Protein AF-A0A7X4DY98-F1 (afdb_monomer_lite)

Radius of gyration: 24.16 Å; chains: 1; bounding box: 64×47×45 Å

Secondary structure (DSSP, 8-state):
-PPPPP-----HHHHHHHHHHS--S-HHHHHHHHHHHHHHHHHHHHHHHHHTTTTTS-TTS-BTTB-HHHHHHHHHHHHHHTS-----

Foldseek 3Di:
DDDDDDDDDDDVVVLVVLCPPDVAPDSVSSVVVVVVVVVVVVVVVVVVVVCVVVVPDPLQPQDPVGRNVVVVVVVVVVVVVVPDPDDD

Structure (mmCIF, N/CA/C/O backbone):
data_AF-A0A7X4DY98-F1
#
_entry.id   AF-A0A7X4DY98-F1
#
loop_
_atom_site.group_PDB
_atom_site.id
_atom_site.type_symbol
_atom_site.label_atom_id
_atom_site.label_alt_id
_atom_site.label_comp_id
_atom_site.label_asym_id
_atom_site.label_entity_id
_atom_site.label_seq_id
_atom_site.pdbx_PDB_ins_code
_atom_site.Cartn_x
_atom_site.Cartn_y
_atom_site.Cartn_z
_atom_site.occupancy
_atom_site.B_iso_or_equiv
_atom_site.auth_seq_id
_atom_site.auth_comp_id
_atom_site.auth_asym_id
_atom_site.auth_atom_id
_atom_site.pdbx_PDB_model_num
ATOM 1 N N . MET A 1 1 ? -3.077 22.436 9.201 1.00 52.97 1 MET A N 1
ATOM 2 C CA . MET A 1 1 ? -3.266 21.321 8.248 1.00 52.97 1 MET A CA 1
ATOM 3 C C . MET A 1 1 ? -4.460 20.513 8.705 1.00 52.97 1 MET A C 1
ATOM 5 O O . MET A 1 1 ? -4.460 20.067 9.845 1.00 52.97 1 MET A O 1
ATOM 9 N N . SER A 1 2 ? -5.491 20.405 7.873 1.00 70.88 2 SER A N 1
ATOM 10 C CA . SER A 1 2 ? -6.664 19.573 8.137 1.00 70.88 2 SER A CA 1
ATOM 11 C C . SER A 1 2 ? -6.484 18.212 7.476 1.00 70.88 2 SER A C 1
ATOM 13 O O . SER A 1 2 ? -6.046 18.131 6.330 1.00 70.88 2 SER A O 1
ATOM 15 N N . TRP A 1 3 ? -6.836 17.150 8.195 1.00 81.31 3 TRP A N 1
ATOM 16 C CA . TRP A 1 3 ? -6.867 15.806 7.635 1.00 81.31 3 TRP A CA 1
ATOM 17 C C . TRP A 1 3 ? -8.189 15.608 6.886 1.00 81.31 3 TRP A C 1
ATOM 19 O O . TRP A 1 3 ? -9.250 15.833 7.482 1.00 81.31 3 TRP A O 1
ATOM 29 N N . PRO A 1 4 ? -8.162 15.240 5.594 1.00 88.38 4 PRO A N 1
ATOM 30 C CA . PRO A 1 4 ? -9.384 14.965 4.853 1.00 88.38 4 PRO A CA 1
ATOM 31 C C . PRO A 1 4 ? -10.102 13.765 5.477 1.00 88.38 4 PRO A C 1
ATOM 33 O O . PRO A 1 4 ? -9.48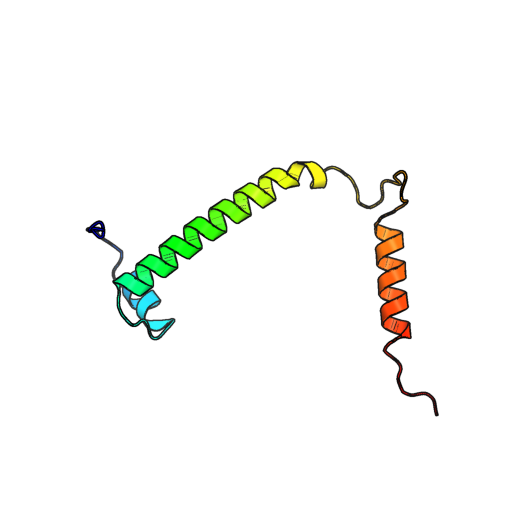6 12.760 5.826 1.00 88.38 4 PRO A O 1
ATOM 36 N N . ARG A 1 5 ? -11.424 13.870 5.641 1.00 91.31 5 ARG A N 1
ATOM 37 C CA . ARG A 1 5 ? -12.236 12.780 6.187 1.00 91.31 5 ARG A CA 1
ATOM 38 C C . ARG A 1 5 ? -12.690 11.875 5.049 1.00 91.31 5 ARG A C 1
ATOM 40 O O . ARG A 1 5 ? -13.412 12.319 4.162 1.00 91.31 5 ARG A O 1
ATOM 47 N N . LEU A 1 6 ? -12.299 10.607 5.110 1.00 87.06 6 LEU A N 1
ATOM 48 C CA . LEU A 1 6 ? -12.735 9.580 4.172 1.00 87.06 6 LEU A CA 1
ATOM 49 C C . LEU A 1 6 ? -13.920 8.815 4.773 1.00 87.06 6 LEU A C 1
ATOM 51 O O . LEU A 1 6 ? -13.805 8.223 5.844 1.00 87.06 6 LEU A O 1
ATOM 55 N N . SER A 1 7 ? -15.068 8.838 4.097 1.00 89.75 7 SER A N 1
ATOM 56 C CA . SER A 1 7 ? -16.224 8.004 4.433 1.00 89.75 7 SER A CA 1
ATOM 57 C C . SER A 1 7 ? -16.551 7.146 3.223 1.00 89.75 7 SER A C 1
ATOM 59 O O . SER A 1 7 ? -16.814 7.667 2.143 1.00 89.75 7 SER A O 1
ATOM 61 N N . THR A 1 8 ? -16.468 5.832 3.394 1.00 87.69 8 THR A N 1
ATOM 62 C CA . THR A 1 8 ? -16.695 4.861 2.327 1.00 87.69 8 THR A CA 1
ATOM 63 C C . THR A 1 8 ? -17.299 3.587 2.908 1.00 87.69 8 THR A C 1
ATOM 65 O O . THR A 1 8 ? -17.192 3.329 4.109 1.00 87.69 8 THR A O 1
ATOM 68 N N . THR A 1 9 ? -17.952 2.803 2.057 1.00 94.19 9 THR A N 1
ATOM 69 C CA . THR A 1 9 ? -18.378 1.441 2.382 1.00 94.19 9 THR A CA 1
ATOM 70 C C . THR A 1 9 ? -17.354 0.468 1.823 1.00 94.19 9 THR A C 1
ATOM 72 O O . THR A 1 9 ? -16.898 0.595 0.690 1.00 94.19 9 THR A O 1
ATOM 75 N N . VAL A 1 10 ? -16.960 -0.487 2.653 1.00 92.56 10 VAL A N 1
ATOM 76 C CA . VAL A 1 10 ? -15.919 -1.470 2.352 1.00 92.56 10 VAL A CA 1
ATOM 77 C C . VAL A 1 10 ? -16.425 -2.851 2.721 1.00 92.56 10 VAL A C 1
ATOM 79 O O . VAL A 1 10 ? -17.292 -2.987 3.586 1.00 92.56 10 VAL A O 1
ATOM 82 N N . ASP A 1 11 ? -15.881 -3.874 2.067 1.00 95.69 11 ASP A N 1
ATOM 83 C CA . ASP A 1 11 ? -16.166 -5.255 2.440 1.00 95.69 11 ASP A CA 1
ATOM 84 C C . ASP A 1 11 ? -15.657 -5.508 3.874 1.00 95.69 11 A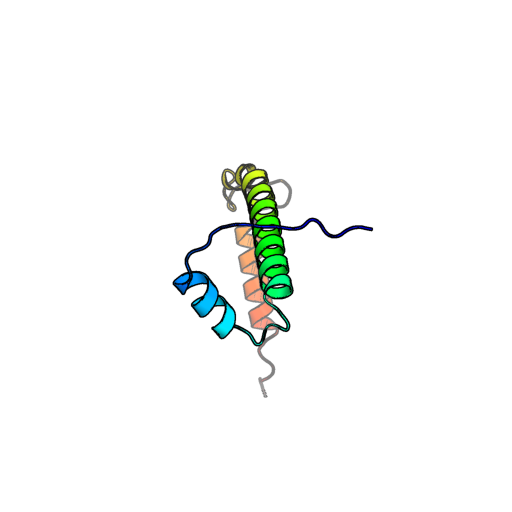SP A C 1
ATOM 86 O O . ASP A 1 11 ? -14.449 -5.398 4.123 1.00 95.69 11 ASP A O 1
ATOM 90 N N . PRO A 1 12 ? -16.540 -5.858 4.830 1.00 95.25 12 PRO A N 1
ATOM 91 C CA . PRO A 1 12 ? -16.134 -6.102 6.210 1.00 95.25 12 PRO A CA 1
ATOM 92 C C . PRO A 1 12 ? -15.135 -7.259 6.328 1.00 95.25 12 PRO A C 1
ATOM 94 O O . PRO A 1 12 ? -14.248 -7.214 7.177 1.00 95.25 12 PRO A O 1
ATOM 97 N N . ARG A 1 13 ? -15.213 -8.272 5.452 1.00 97.50 13 ARG A N 1
ATOM 98 C CA . ARG A 1 13 ? -14.289 -9.416 5.475 1.00 97.50 13 ARG A CA 1
ATOM 99 C C . ARG A 1 13 ? -12.874 -9.000 5.099 1.00 97.50 13 ARG A C 1
ATOM 101 O O . ARG A 1 13 ? -11.915 -9.499 5.690 1.00 97.50 13 ARG A O 1
ATOM 108 N N . LEU A 1 14 ? -12.742 -8.084 4.142 1.00 94.81 14 LEU A N 1
ATOM 109 C CA . LEU A 1 14 ? -11.452 -7.533 3.739 1.00 94.81 14 LEU A CA 1
ATOM 110 C C . LEU A 1 14 ? -10.828 -6.721 4.879 1.00 94.81 14 LEU A C 1
ATOM 112 O O . LEU A 1 14 ? -9.664 -6.936 5.210 1.00 94.81 14 LEU A O 1
ATOM 116 N N . VAL A 1 15 ? -11.613 -5.847 5.517 1.00 94.19 15 VAL A N 1
ATOM 117 C CA . VAL A 1 15 ? -11.155 -5.030 6.655 1.00 94.19 15 VAL A CA 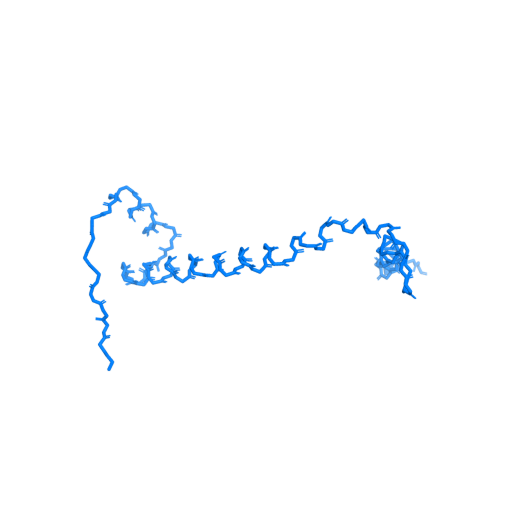1
ATOM 118 C C . VAL A 1 15 ? -10.707 -5.907 7.818 1.00 94.19 15 VAL A C 1
ATOM 120 O O . VAL A 1 15 ? -9.614 -5.727 8.352 1.00 94.19 15 VAL A O 1
ATOM 123 N N . ASP A 1 16 ? -11.514 -6.898 8.184 1.00 95.75 16 ASP A N 1
ATOM 124 C CA . ASP A 1 16 ? -11.190 -7.804 9.281 1.00 95.75 16 ASP A CA 1
ATOM 125 C C . ASP A 1 16 ? -9.976 -8.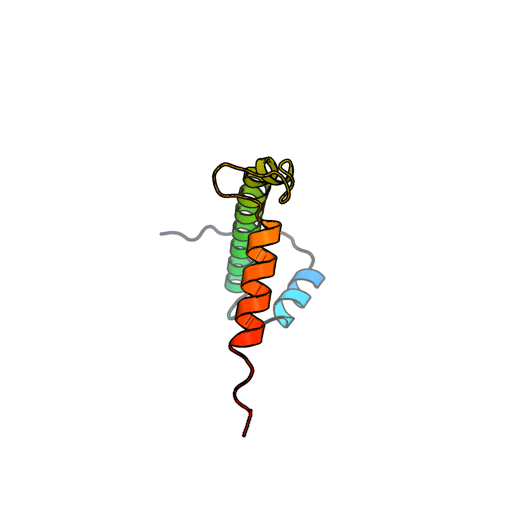684 8.970 1.00 95.75 16 ASP A C 1
ATOM 127 O O . ASP A 1 16 ? -9.238 -9.064 9.879 1.00 95.75 16 ASP A O 1
ATOM 131 N N . SER A 1 17 ? -9.753 -9.029 7.702 1.00 95.62 17 SER A N 1
ATOM 132 C CA . SER A 1 17 ? -8.536 -9.730 7.292 1.00 95.62 17 SER A CA 1
ATOM 133 C C . SER A 1 17 ? -7.324 -8.815 7.440 1.00 95.62 17 SER A C 1
ATOM 135 O O . SER A 1 17 ? -6.357 -9.203 8.087 1.00 95.62 17 SER A O 1
ATOM 137 N N . ALA A 1 18 ? -7.397 -7.581 6.932 1.00 95.00 18 ALA A N 1
ATOM 138 C CA . ALA A 1 18 ? -6.305 -6.612 6.990 1.00 95.00 18 ALA A CA 1
ATOM 139 C C . ALA A 1 18 ? -5.887 -6.271 8.431 1.00 95.00 18 ALA A C 1
ATOM 141 O O . ALA A 1 18 ? -4.692 -6.259 8.738 1.00 95.00 18 ALA A O 1
ATOM 142 N N . ARG A 1 19 ? -6.861 -6.106 9.336 1.00 94.75 19 ARG A N 1
ATOM 143 C CA . ARG A 1 19 ? -6.627 -5.885 10.773 1.00 94.75 19 ARG A CA 1
ATOM 144 C C . ARG A 1 19 ? -5.844 -7.007 11.454 1.00 94.75 19 ARG A C 1
ATOM 146 O O . ARG A 1 19 ? -5.217 -6.758 12.472 1.00 94.75 19 ARG A O 1
ATOM 153 N N . ARG A 1 20 ? -5.892 -8.235 10.926 1.00 95.62 20 ARG A N 1
ATOM 154 C CA . ARG A 1 20 ? -5.181 -9.394 11.492 1.00 95.62 20 ARG A CA 1
ATOM 155 C C . ARG A 1 20 ? -3.759 -9.566 10.960 1.00 95.62 20 ARG A C 1
ATOM 157 O O . ARG A 1 20 ? -3.026 -10.378 11.512 1.00 95.62 20 ARG A O 1
ATOM 164 N N . ILE A 1 21 ? -3.377 -8.865 9.889 1.00 95.88 21 ILE A N 1
ATOM 165 C CA . ILE A 1 21 ? -2.061 -9.045 9.251 1.00 95.88 21 ILE A CA 1
ATOM 166 C C . ILE A 1 21 ? -0.949 -8.446 10.115 1.00 95.88 21 ILE A C 1
ATOM 168 O O . ILE A 1 21 ? 0.106 -9.055 10.269 1.00 95.88 21 ILE A O 1
ATOM 172 N N . LEU A 1 22 ? -1.182 -7.255 10.665 1.00 90.69 22 LEU A N 1
ATOM 173 C CA . LEU A 1 22 ? -0.237 -6.521 11.503 1.00 90.69 22 LEU A CA 1
ATOM 174 C C . LEU A 1 22 ? -0.966 -5.971 12.728 1.00 90.69 22 LEU A C 1
ATOM 176 O O . LEU A 1 22 ? -2.184 -5.798 12.705 1.00 90.69 22 LEU A O 1
ATOM 180 N N . ASP A 1 23 ? -0.212 -5.651 13.775 1.00 93.12 23 ASP A N 1
ATOM 181 C CA . ASP A 1 23 ? -0.737 -4.946 14.945 1.00 93.12 23 ASP A CA 1
ATOM 182 C C . ASP A 1 23 ? -0.842 -3.443 14.645 1.00 93.12 23 ASP A C 1
ATOM 184 O O . ASP A 1 23 ? 0.023 -2.635 14.989 1.00 93.12 23 ASP A O 1
ATOM 188 N N . TRP A 1 24 ? -1.864 -3.077 13.869 1.00 95.50 24 TRP A N 1
ATOM 189 C CA . TRP A 1 24 ? -2.073 -1.698 13.444 1.00 95.50 24 TRP A CA 1
ATOM 190 C C . TRP A 1 24 ? -2.501 -0.822 14.627 1.00 95.50 24 TRP A C 1
ATOM 192 O O . TRP A 1 24 ? -3.458 -1.158 15.324 1.00 95.50 24 TRP A O 1
ATOM 202 N N . PRO A 1 25 ? -1.912 0.372 14.804 1.00 95.38 25 PRO A N 1
ATOM 203 C CA . PRO A 1 25 ? -2.303 1.270 15.891 1.00 95.38 25 PRO A CA 1
ATOM 204 C C . PRO A 1 25 ? -3.710 1.866 15.706 1.00 95.38 25 PRO A C 1
ATOM 206 O O . PRO A 1 25 ? -4.312 2.340 16.667 1.00 95.38 25 PRO A O 1
ATOM 209 N N . SER A 1 26 ? -4.237 1.895 14.474 1.00 94.69 26 SER A N 1
ATOM 210 C CA . SER A 1 26 ? -5.618 2.289 14.161 1.00 94.69 26 SER A CA 1
ATOM 211 C C . SER A 1 26 ? -6.009 1.888 12.734 1.00 94.69 26 SER A C 1
ATOM 213 O O . SER A 1 26 ? -5.140 1.683 11.883 1.00 94.69 26 SER A O 1
ATOM 215 N N . ASP A 1 27 ? -7.314 1.882 12.439 1.00 92.50 27 ASP A N 1
ATOM 216 C CA . ASP A 1 27 ? -7.812 1.717 11.065 1.00 92.50 27 ASP A CA 1
ATOM 217 C C . ASP A 1 27 ? -7.295 2.819 10.130 1.00 92.50 27 ASP A C 1
ATOM 219 O O . ASP A 1 27 ? -6.999 2.548 8.972 1.00 92.50 27 ASP A O 1
ATOM 223 N N . ALA A 1 28 ? -7.147 4.055 10.620 1.00 92.56 28 ALA A N 1
ATOM 224 C CA . ALA A 1 28 ? -6.611 5.153 9.817 1.00 92.56 28 ALA A CA 1
ATOM 225 C C . ALA A 1 28 ? -5.168 4.865 9.375 1.00 92.56 28 ALA A C 1
ATOM 227 O O . ALA A 1 28 ? -4.865 4.977 8.194 1.00 92.56 28 ALA A O 1
ATOM 228 N N . ALA A 1 29 ? -4.316 4.393 10.291 1.00 94.12 29 ALA A N 1
ATOM 229 C CA . ALA A 1 29 ? -2.938 4.022 9.970 1.00 94.12 29 ALA A CA 1
ATOM 230 C C . ALA A 1 29 ? -2.862 2.849 8.977 1.00 94.12 29 ALA A C 1
ATOM 232 O O . ALA A 1 29 ? -2.029 2.854 8.073 1.00 94.12 29 ALA A O 1
ATOM 233 N N . MET A 1 30 ? -3.755 1.863 9.116 1.00 95.19 30 MET A N 1
ATOM 234 C CA . MET A 1 30 ? -3.880 0.759 8.160 1.00 95.19 30 MET A CA 1
ATOM 235 C C . MET A 1 30 ? -4.268 1.261 6.761 1.00 95.19 30 MET A C 1
ATOM 237 O O . MET A 1 30 ? -3.682 0.834 5.767 1.00 95.19 30 MET A O 1
ATOM 241 N N . ILE A 1 31 ? -5.234 2.180 6.672 1.00 94.19 31 ILE A N 1
ATOM 242 C CA . ILE A 1 31 ? -5.669 2.764 5.398 1.00 94.19 31 ILE A CA 1
ATOM 243 C C . ILE A 1 31 ? -4.578 3.649 4.787 1.00 94.19 31 ILE A C 1
ATOM 245 O O . ILE A 1 31 ? -4.309 3.517 3.595 1.00 94.19 31 ILE A O 1
ATOM 249 N N . ASP A 1 32 ? -3.896 4.482 5.573 1.00 94.38 32 ASP A N 1
ATOM 250 C CA . ASP A 1 32 ? -2.782 5.308 5.093 1.00 94.38 32 ASP A CA 1
ATOM 251 C C . ASP A 1 32 ? -1.647 4.445 4.528 1.00 94.38 32 ASP A C 1
ATOM 253 O O . ASP A 1 32 ? -1.106 4.744 3.459 1.00 94.38 32 ASP A O 1
ATOM 257 N N . ALA A 1 33 ? -1.319 3.334 5.195 1.00 95.44 33 ALA A N 1
ATOM 258 C CA . ALA A 1 33 ? -0.326 2.381 4.709 1.00 95.44 33 ALA A CA 1
ATOM 259 C C . ALA A 1 33 ? -0.767 1.709 3.400 1.00 95.44 33 ALA A C 1
ATOM 261 O O . ALA A 1 33 ? 0.026 1.608 2.462 1.00 95.44 33 ALA A O 1
ATOM 262 N N . ALA A 1 34 ? -2.033 1.294 3.302 1.00 94.31 34 ALA A N 1
ATOM 263 C CA . ALA A 1 34 ? -2.578 0.692 2.087 1.00 94.31 34 ALA A CA 1
ATOM 264 C C . ALA A 1 34 ? -2.571 1.673 0.901 1.00 94.31 34 ALA A C 1
ATOM 266 O O . ALA A 1 34 ? -2.161 1.306 -0.202 1.00 94.31 34 ALA A O 1
ATOM 267 N N . LEU A 1 35 ? -2.969 2.929 1.128 1.00 94.19 35 LEU A N 1
ATOM 268 C CA . LEU A 1 35 ? -2.938 3.990 0.119 1.00 94.19 35 LEU A CA 1
ATOM 269 C C . LEU A 1 35 ? -1.506 4.324 -0.308 1.00 94.19 35 LEU A C 1
ATOM 271 O O . LEU A 1 35 ? -1.237 4.463 -1.500 1.00 94.19 35 LEU A O 1
ATOM 275 N N . SER A 1 36 ? -0.574 4.390 0.644 1.00 95.44 36 SER A N 1
ATOM 276 C CA . SER A 1 36 ? 0.844 4.621 0.349 1.00 95.44 36 SER A CA 1
ATOM 277 C C . SER A 1 36 ? 1.427 3.491 -0.498 1.00 95.44 36 SER A C 1
ATOM 279 O O . SER A 1 36 ? 2.108 3.753 -1.488 1.00 95.44 36 SER A O 1
ATOM 281 N N . ALA A 1 37 ? 1.108 2.237 -0.164 1.00 95.19 37 ALA A N 1
ATOM 282 C CA . ALA A 1 37 ? 1.537 1.077 -0.938 1.00 95.19 37 ALA A CA 1
ATOM 283 C C . ALA A 1 37 ? 0.939 1.067 -2.354 1.00 95.19 37 ALA A C 1
ATOM 285 O O . ALA A 1 37 ? 1.638 0.727 -3.305 1.00 95.19 37 ALA A O 1
ATOM 286 N N . LEU A 1 38 ? -0.330 1.461 -2.513 1.00 94.25 38 LEU A N 1
ATOM 287 C CA . LEU A 1 38 ? -0.971 1.579 -3.825 1.00 94.25 38 LEU A CA 1
ATOM 288 C C . LEU A 1 38 ? -0.271 2.624 -4.701 1.00 94.25 38 LEU A C 1
ATOM 290 O O . LEU A 1 38 ? 0.049 2.337 -5.852 1.00 94.25 38 LEU A O 1
ATOM 294 N N . VAL A 1 39 ? -0.009 3.815 -4.156 1.00 95.31 39 VAL A N 1
ATOM 295 C CA . VAL A 1 39 ? 0.681 4.888 -4.889 1.00 95.31 39 VAL A CA 1
ATOM 296 C C . VAL A 1 39 ? 2.112 4.485 -5.237 1.00 95.31 39 VAL A C 1
ATOM 298 O O . VAL A 1 39 ? 2.547 4.743 -6.356 1.00 95.31 39 VAL A O 1
ATOM 301 N N . GLY A 1 40 ? 2.825 3.831 -4.314 1.00 94.38 40 GLY A N 1
ATOM 302 C CA . GLY A 1 40 ? 4.163 3.292 -4.571 1.00 94.38 40 GLY A CA 1
ATOM 303 C C . GLY A 1 40 ? 4.161 2.321 -5.748 1.00 94.38 40 GLY A C 1
ATOM 304 O O . GLY A 1 40 ? 4.820 2.576 -6.746 1.00 94.38 40 GLY A O 1
ATOM 305 N N . ARG A 1 41 ? 3.310 1.289 -5.696 1.00 91.81 41 ARG A N 1
ATOM 306 C CA . ARG A 1 41 ? 3.189 0.293 -6.775 1.00 91.81 41 ARG A CA 1
ATOM 307 C C . ARG A 1 41 ? 2.784 0.895 -8.114 1.00 91.81 41 ARG A C 1
ATOM 309 O O . ARG A 1 41 ? 3.222 0.410 -9.147 1.00 91.81 41 ARG A O 1
ATOM 316 N N . HIS A 1 42 ? 1.925 1.912 -8.112 1.00 88.75 42 HIS A N 1
ATOM 317 C CA . HIS A 1 42 ? 1.542 2.582 -9.350 1.00 88.75 42 HIS A CA 1
ATOM 318 C C . HIS A 1 42 ? 2.730 3.313 -9.978 1.00 88.75 42 HIS A C 1
ATOM 320 O O . HIS A 1 42 ? 2.953 3.166 -11.172 1.00 88.75 42 HIS A O 1
ATOM 326 N N . ARG A 1 43 ? 3.521 4.032 -9.171 1.00 84.94 43 ARG A N 1
ATOM 327 C CA . ARG A 1 43 ? 4.740 4.700 -9.646 1.00 84.94 43 ARG A CA 1
ATOM 328 C C . ARG A 1 43 ? 5.795 3.710 -10.116 1.00 84.94 43 ARG A C 1
ATOM 330 O O . ARG A 1 43 ? 6.403 3.945 -11.150 1.00 84.94 43 ARG A O 1
ATOM 337 N N . ASP A 1 44 ? 5.988 2.617 -9.387 1.00 76.25 44 ASP A N 1
ATOM 338 C CA . ASP A 1 44 ? 6.922 1.565 -9.790 1.00 76.25 44 ASP A CA 1
ATOM 339 C C . ASP A 1 44 ? 6.492 0.967 -11.138 1.00 76.25 44 ASP A C 1
ATOM 341 O O . ASP A 1 44 ? 7.306 0.859 -12.043 1.00 76.25 44 ASP A O 1
ATOM 345 N N . ALA A 1 45 ? 5.194 0.709 -11.331 1.00 74.88 45 ALA A N 1
ATOM 346 C CA . ALA A 1 45 ? 4.671 0.236 -12.611 1.00 74.88 45 ALA A CA 1
ATOM 347 C C . ALA A 1 45 ? 4.799 1.271 -13.748 1.00 74.88 45 ALA A C 1
ATOM 349 O O . ALA A 1 45 ? 5.016 0.888 -14.894 1.00 74.88 45 ALA A O 1
ATOM 350 N N . GLU A 1 46 ? 4.674 2.572 -13.464 1.00 71.44 46 GLU A N 1
ATOM 351 C CA . GLU A 1 46 ? 4.957 3.632 -14.446 1.00 71.44 46 GLU A CA 1
ATOM 352 C C . GLU A 1 46 ? 6.443 3.666 -14.829 1.00 71.44 46 GLU A C 1
ATOM 354 O O . GLU A 1 46 ? 6.770 3.898 -15.993 1.00 71.44 46 GLU A O 1
ATOM 359 N N . ILE A 1 47 ? 7.339 3.415 -13.869 1.00 72.19 47 ILE A N 1
ATOM 360 C CA . ILE A 1 47 ? 8.782 3.314 -14.105 1.00 72.19 47 ILE A CA 1
ATOM 361 C C . ILE A 1 47 ? 9.092 2.067 -14.937 1.00 72.19 47 ILE A C 1
ATOM 363 O O . ILE A 1 47 ? 9.743 2.189 -15.970 1.00 72.19 47 ILE A O 1
ATOM 367 N N . ASP A 1 48 ? 8.582 0.898 -14.554 1.00 71.69 48 ASP A N 1
ATOM 368 C CA . ASP A 1 48 ? 8.785 -0.352 -15.291 1.00 71.69 48 ASP A CA 1
ATOM 369 C C . ASP A 1 48 ? 8.271 -0.230 -16.738 1.00 71.69 48 ASP A C 1
ATOM 371 O O . ASP A 1 48 ? 8.988 -0.550 -17.684 1.00 71.69 48 ASP A O 1
ATOM 375 N N . ALA A 1 49 ? 7.077 0.341 -16.939 1.00 69.44 49 ALA A N 1
ATOM 376 C CA . ALA A 1 49 ? 6.526 0.593 -18.274 1.00 69.44 49 ALA A CA 1
ATOM 377 C C . ALA A 1 49 ? 7.361 1.598 -19.091 1.00 69.44 49 ALA A C 1
ATOM 379 O O . ALA A 1 49 ? 7.473 1.474 -20.310 1.00 69.44 49 ALA A O 1
ATOM 380 N N . ALA A 1 50 ? 7.979 2.592 -18.444 1.00 66.31 50 ALA A N 1
ATOM 381 C CA . ALA A 1 50 ? 8.886 3.518 -19.123 1.00 66.31 50 ALA A CA 1
ATOM 382 C C . ALA A 1 50 ? 10.185 2.829 -19.588 1.00 66.31 50 ALA A C 1
ATOM 384 O O . ALA A 1 50 ? 10.783 3.258 -20.577 1.00 66.31 50 ALA A O 1
ATOM 385 N N . TYR A 1 51 ? 10.601 1.757 -18.907 1.00 63.31 51 TYR A N 1
ATOM 386 C CA . TYR A 1 51 ? 11.783 0.962 -19.244 1.00 63.31 51 TYR A CA 1
ATOM 387 C C . TYR A 1 51 ? 11.490 -0.254 -20.141 1.00 63.31 51 TYR A C 1
ATOM 389 O O . TYR A 1 51 ? 12.432 -0.784 -20.725 1.00 63.31 51 TYR A O 1
ATOM 397 N N . GLU A 1 52 ? 10.222 -0.615 -20.379 1.00 66.94 52 GLU A N 1
ATOM 398 C CA . GLU A 1 52 ? 9.795 -1.637 -21.363 1.00 66.94 52 GLU A CA 1
ATOM 399 C C . GLU A 1 52 ? 10.335 -1.346 -22.783 1.00 66.94 52 GLU A C 1
ATOM 401 O O . GLU A 1 52 ? 10.505 -2.234 -23.620 1.00 66.94 52 GLU A O 1
ATOM 406 N N . ALA A 1 53 ? 10.679 -0.087 -23.079 1.00 63.31 53 ALA A N 1
ATOM 407 C CA . ALA A 1 53 ? 11.365 0.282 -24.315 1.00 63.31 53 ALA A CA 1
ATOM 408 C C . ALA A 1 53 ? 12.723 -0.429 -24.499 1.00 63.31 53 ALA A C 1
ATOM 410 O O . ALA A 1 53 ? 13.102 -0.689 -25.642 1.00 63.31 53 ALA A O 1
ATOM 411 N N . TYR A 1 54 ? 13.415 -0.765 -23.407 1.00 57.75 54 TYR A N 1
ATOM 412 C CA . TYR A 1 54 ? 14.714 -1.439 -23.416 1.00 57.75 54 TYR A CA 1
ATOM 413 C C . TYR A 1 54 ? 14.613 -2.971 -23.427 1.00 57.75 54 TYR A C 1
ATOM 415 O O . TYR A 1 54 ? 15.560 -3.611 -23.873 1.00 57.75 54 TYR A O 1
ATOM 423 N N . ASP A 1 55 ? 13.462 -3.564 -23.082 1.00 62.62 55 ASP A N 1
ATOM 424 C CA . ASP A 1 55 ? 13.227 -5.018 -23.219 1.00 62.62 55 ASP A CA 1
ATOM 425 C C . ASP A 1 55 ? 13.293 -5.495 -24.681 1.00 62.62 55 ASP A C 1
ATOM 427 O O . ASP A 1 55 ? 13.439 -6.684 -24.966 1.00 62.62 55 ASP A O 1
ATOM 431 N N . ARG A 1 56 ? 13.191 -4.565 -25.639 1.00 61.22 56 ARG A N 1
ATOM 432 C CA . ARG A 1 56 ? 13.320 -4.854 -27.072 1.00 61.22 56 ARG A CA 1
ATOM 433 C C . ARG A 1 56 ? 14.757 -5.027 -27.556 1.00 61.22 56 ARG A C 1
ATOM 435 O O . ARG A 1 56 ? 14.915 -5.485 -28.687 1.00 61.22 56 ARG A O 1
ATOM 442 N N . HIS A 1 57 ? 15.765 -4.681 -26.755 1.00 60.81 57 HIS A N 1
ATOM 443 C CA . HIS A 1 57 ? 17.163 -4.903 -27.117 1.00 60.81 57 HIS A CA 1
ATOM 444 C C . HIS A 1 57 ? 17.670 -6.200 -26.479 1.00 60.81 57 HIS A C 1
ATOM 446 O O . HIS A 1 57 ? 17.724 -6.297 -25.251 1.00 60.81 57 HIS A O 1
ATOM 452 N N . PRO A 1 58 ? 18.010 -7.222 -27.288 1.00 65.69 58 PRO A N 1
ATOM 453 C CA . PRO A 1 58 ? 18.596 -8.451 -26.777 1.00 65.69 58 PRO A CA 1
ATOM 454 C C . PRO A 1 58 ? 19.864 -8.128 -25.989 1.00 65.69 58 PRO A C 1
ATOM 456 O O . PRO A 1 58 ? 20.717 -7.389 -26.470 1.00 65.69 58 PRO A O 1
ATOM 459 N N . LEU A 1 59 ? 20.027 -8.738 -24.814 1.00 61.69 59 LEU A N 1
ATOM 460 C CA . LEU A 1 59 ? 21.237 -8.586 -23.988 1.00 61.69 59 LEU A CA 1
ATOM 461 C C . LEU A 1 59 ? 22.519 -9.054 -24.702 1.00 61.69 59 LEU A C 1
ATOM 463 O O . LEU A 1 59 ? 23.610 -8.748 -24.237 1.00 61.69 59 LEU A O 1
ATOM 467 N N . GLU A 1 60 ? 22.342 -9.806 -25.791 1.00 62.72 60 GLU A N 1
ATOM 468 C CA . GLU A 1 60 ? 23.353 -10.403 -26.667 1.00 62.72 60 GLU A CA 1
ATOM 469 C C . GLU A 1 60 ? 23.791 -9.467 -27.807 1.00 62.72 60 GLU A C 1
ATOM 471 O O . GLU A 1 60 ? 24.700 -9.807 -28.567 1.00 62.72 60 GLU A O 1
ATOM 476 N N . GLU A 1 61 ? 23.116 -8.322 -27.985 1.00 66.50 61 GLU A N 1
ATOM 477 C CA . GLU A 1 61 ? 23.476 -7.340 -29.006 1.00 66.50 61 GLU A CA 1
ATOM 478 C C . GLU A 1 61 ? 24.804 -6.671 -28.605 1.00 66.50 61 GLU A C 1
ATOM 480 O O . GLU A 1 61 ? 24.852 -5.988 -27.581 1.00 66.50 61 GLU A O 1
ATOM 485 N N . PRO A 1 62 ? 25.899 -6.863 -29.366 1.00 64.56 62 PRO A N 1
ATOM 486 C CA . PRO A 1 62 ? 27.177 -6.261 -29.023 1.00 64.56 62 PRO A CA 1
ATOM 487 C C . PRO A 1 62 ? 27.110 -4.758 -29.291 1.00 64.56 62 PRO A C 1
ATOM 489 O O . PRO A 1 62 ? 26.936 -4.343 -30.440 1.00 64.56 62 PRO A O 1
ATOM 492 N N . ASP A 1 63 ? 27.283 -3.949 -28.249 1.00 71.38 63 ASP A N 1
ATOM 493 C CA . ASP A 1 63 ? 27.385 -2.497 -28.372 1.00 71.38 63 ASP A CA 1
ATOM 494 C C . ASP A 1 63 ? 28.848 -2.017 -28.272 1.00 71.38 63 ASP A C 1
ATOM 496 O O . ASP A 1 63 ? 29.798 -2.807 -28.292 1.00 71.38 63 ASP A O 1
ATOM 500 N N . GLU A 1 64 ? 29.054 -0.699 -28.199 1.00 68.38 64 GLU A N 1
ATOM 501 C CA . GLU A 1 64 ? 30.388 -0.089 -28.078 1.00 68.38 64 GLU A CA 1
ATOM 502 C C . GLU A 1 64 ? 31.132 -0.485 -26.786 1.00 68.38 64 GLU A C 1
ATOM 504 O O . GLU A 1 64 ? 32.345 -0.282 -26.680 1.00 68.38 64 GLU A O 1
ATOM 509 N N . TRP A 1 65 ? 30.428 -1.078 -25.821 1.00 70.00 65 TRP A N 1
ATOM 510 C CA . TRP A 1 65 ? 30.941 -1.582 -24.552 1.00 70.00 65 TRP A CA 1
ATOM 511 C C . TRP A 1 65 ? 30.979 -3.120 -24.469 1.00 70.00 65 TRP A C 1
ATOM 513 O O . TRP A 1 65 ? 31.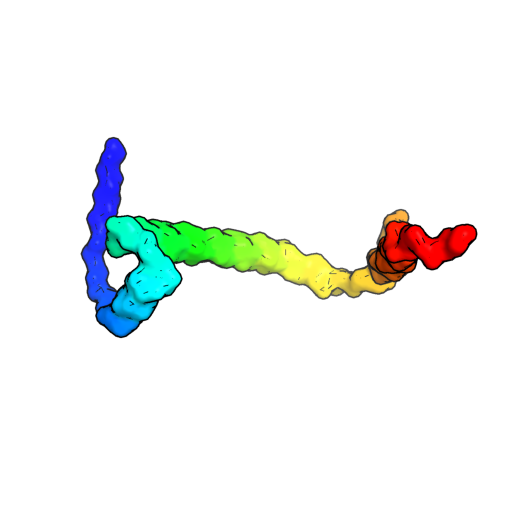571 -3.649 -23.524 1.00 70.00 65 TRP A O 1
ATOM 523 N N . GLY A 1 66 ? 30.464 -3.838 -25.474 1.00 71.06 66 GLY A N 1
ATOM 524 C CA . GLY A 1 66 ? 30.531 -5.297 -25.607 1.00 71.06 66 GLY A CA 1
ATOM 525 C C . GLY A 1 66 ? 29.181 -5.999 -25.420 1.00 71.06 66 GLY A C 1
ATOM 526 O O . GLY A 1 66 ? 28.128 -5.395 -25.557 1.00 71.06 66 GLY A O 1
ATOM 527 N N . ASP A 1 67 ? 29.214 -7.305 -25.145 1.00 75.81 67 ASP A N 1
ATOM 528 C CA . ASP A 1 67 ? 28.022 -8.122 -24.870 1.00 75.81 67 ASP A CA 1
ATOM 529 C C . ASP A 1 67 ? 27.781 -8.240 -23.353 1.00 75.81 67 ASP A C 1
ATOM 531 O O . ASP A 1 67 ? 28.661 -8.664 -22.587 1.00 75.81 67 ASP A O 1
ATOM 535 N N . LEU A 1 68 ? 26.573 -7.885 -22.911 1.00 71.75 68 LEU A N 1
ATOM 536 C CA . LEU A 1 68 ? 26.215 -7.852 -21.495 1.00 71.75 68 LEU A CA 1
ATOM 537 C C . LEU A 1 68 ? 26.142 -9.266 -20.892 1.00 71.75 68 LEU A C 1
ATOM 539 O O . LEU A 1 68 ? 26.449 -9.443 -19.706 1.00 71.75 68 LEU A O 1
ATOM 543 N N . ALA A 1 69 ? 25.833 -10.293 -21.694 1.00 76.06 69 ALA A N 1
ATOM 544 C CA . ALA A 1 69 ? 25.844 -11.684 -21.240 1.00 76.06 69 ALA A CA 1
ATOM 545 C C . ALA A 1 69 ? 27.264 -12.158 -20.881 1.00 76.06 69 ALA A C 1
ATOM 547 O O . ALA A 1 69 ? 27.478 -12.776 -19.831 1.00 76.06 69 ALA A O 1
ATOM 548 N N . THR A 1 70 ? 28.257 -11.792 -21.691 1.00 72.50 70 THR A N 1
ATOM 549 C CA . THR A 1 70 ? 29.676 -12.066 -21.428 1.00 72.50 70 THR A CA 1
ATOM 550 C C . THR A 1 70 ? 30.160 -11.381 -20.147 1.00 72.50 70 THR A C 1
ATOM 552 O O . THR A 1 70 ? 30.865 -11.995 -19.340 1.00 72.50 70 THR A O 1
ATOM 555 N N . PHE A 1 71 ? 29.734 -10.139 -19.894 1.00 72.25 71 PHE A N 1
ATOM 556 C CA . PHE A 1 71 ? 30.054 -9.434 -18.648 1.00 72.25 71 PHE A CA 1
ATOM 557 C C . PHE A 1 71 ? 29.437 -10.112 -17.411 1.00 72.25 71 PHE A C 1
ATOM 559 O O . PHE A 1 71 ? 30.096 -10.244 -16.374 1.00 72.25 71 PHE A O 1
ATOM 566 N N . HIS A 1 72 ? 28.193 -10.593 -17.514 1.00 76.38 72 HIS A N 1
ATOM 567 C CA . HIS A 1 72 ? 27.539 -11.356 -16.446 1.00 76.38 72 HIS A CA 1
ATOM 568 C C . HIS A 1 72 ? 28.268 -12.672 -16.148 1.00 76.38 72 HIS A C 1
ATOM 570 O O . HIS A 1 72 ? 28.502 -12.991 -14.979 1.00 76.38 72 HIS A O 1
ATOM 576 N N . ALA A 1 73 ? 28.671 -13.406 -17.188 1.00 79.69 73 ALA A N 1
ATOM 577 C CA . ALA A 1 73 ? 29.426 -14.646 -17.047 1.00 79.69 73 ALA A CA 1
ATOM 578 C C . ALA A 1 73 ? 30.779 -14.414 -16.351 1.00 79.69 73 ALA A C 1
ATOM 580 O O . ALA A 1 73 ? 31.107 -15.120 -15.397 1.00 79.69 73 ALA A O 1
ATOM 581 N N . ALA A 1 74 ? 31.518 -13.375 -16.755 1.00 77.81 74 ALA A N 1
ATOM 582 C CA . ALA A 1 74 ? 32.801 -13.020 -16.146 1.00 77.81 74 ALA A CA 1
ATOM 583 C C . ALA A 1 74 ? 32.666 -12.622 -14.662 1.00 77.81 74 ALA A C 1
ATOM 585 O O . ALA A 1 74 ? 33.490 -13.007 -13.832 1.00 77.81 74 ALA A O 1
ATOM 586 N N . ASN A 1 75 ? 31.607 -11.895 -14.292 1.00 75.56 75 ASN A N 1
ATOM 587 C CA . ASN A 1 75 ? 31.346 -11.533 -12.895 1.00 75.56 75 ASN A CA 1
ATOM 588 C C . ASN A 1 75 ? 30.923 -12.726 -12.026 1.00 75.56 75 ASN A C 1
AT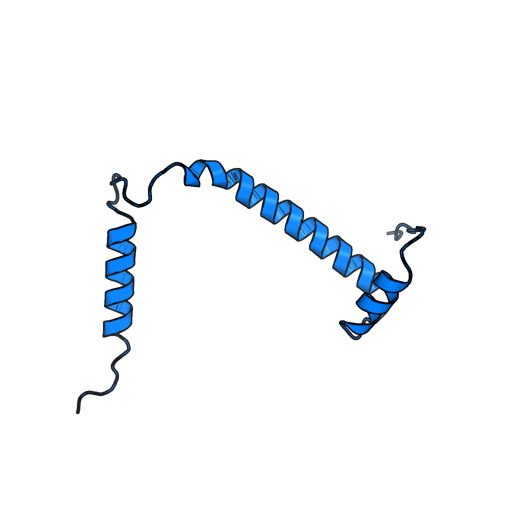OM 590 O O . ASN A 1 75 ? 31.294 -12.795 -10.851 1.00 75.56 75 ASN A O 1
ATOM 594 N N . ALA A 1 76 ? 30.134 -13.651 -12.575 1.00 75.69 76 ALA A N 1
ATOM 595 C CA . ALA A 1 76 ? 29.752 -14.872 -11.873 1.00 75.69 76 ALA A CA 1
ATOM 596 C C . ALA A 1 76 ? 30.977 -15.764 -11.607 1.00 75.69 76 ALA A C 1
ATOM 598 O O . ALA A 1 76 ? 31.142 -16.250 -10.487 1.00 75.69 76 ALA A O 1
ATOM 599 N N . ASP A 1 77 ? 31.868 -15.894 -12.594 1.00 73.12 77 ASP A N 1
ATOM 600 C CA . ASP A 1 77 ? 33.136 -16.621 -12.472 1.00 73.12 77 ASP A CA 1
ATOM 601 C C . ASP A 1 77 ? 34.070 -15.974 -11.428 1.00 73.12 77 ASP A C 1
ATOM 603 O O . ASP A 1 77 ? 34.575 -16.644 -10.525 1.00 73.12 77 ASP A O 1
ATOM 607 N N . HIS A 1 78 ? 34.195 -14.641 -11.438 1.00 67.88 78 HIS A N 1
ATOM 608 C CA . HIS A 1 78 ? 34.976 -13.906 -10.437 1.00 67.88 78 HIS A CA 1
ATOM 609 C C . HIS A 1 78 ? 34.434 -14.069 -9.002 1.00 67.88 78 HIS A C 1
ATOM 611 O O . HIS A 1 78 ? 35.205 -14.163 -8.045 1.00 67.88 78 HIS A O 1
ATOM 617 N N . ARG A 1 79 ? 33.106 -14.139 -8.818 1.00 60.88 79 ARG A N 1
ATOM 618 C CA . ARG A 1 79 ? 32.497 -14.408 -7.501 1.00 60.88 79 ARG A CA 1
ATOM 619 C C . ARG A 1 79 ? 32.750 -15.832 -7.004 1.00 60.88 79 ARG A C 1
ATOM 621 O O . ARG A 1 79 ? 32.881 -16.005 -5.796 1.00 60.88 79 ARG A O 1
ATOM 628 N N . GLY A 1 80 ? 32.858 -16.816 -7.897 1.00 60.12 80 GLY A N 1
ATOM 629 C CA . GLY A 1 80 ? 33.255 -18.182 -7.543 1.00 60.12 80 GLY A CA 1
ATOM 630 C C . GLY A 1 80 ? 34.709 -18.273 -7.068 1.00 60.12 80 GLY A C 1
ATOM 631 O O . GLY A 1 80 ? 34.998 -18.973 -6.104 1.00 60.12 80 GLY A O 1
ATOM 632 N N . GLN A 1 81 ? 35.612 -17.494 -7.671 1.00 57.69 81 GLN A N 1
ATOM 633 C CA . GLN A 1 81 ? 37.043 -17.472 -7.325 1.00 57.69 81 GLN A CA 1
ATOM 634 C C . GLN A 1 81 ? 37.348 -16.786 -5.980 1.00 57.69 81 GLN A C 1
ATOM 636 O O . GLN A 1 81 ? 38.354 -17.091 -5.347 1.00 57.69 81 GLN A O 1
ATOM 641 N N . ASN A 1 82 ? 36.476 -15.885 -5.516 1.00 56.69 82 ASN A N 1
ATOM 642 C CA . ASN A 1 82 ? 36.614 -15.190 -4.228 1.00 56.69 82 ASN A CA 1
ATOM 643 C C . ASN A 1 82 ? 35.903 -15.904 -3.054 1.00 56.69 82 ASN A C 1
ATOM 645 O O . ASN A 1 82 ? 35.943 -15.408 -1.928 1.00 56.69 82 ASN A O 1
ATOM 649 N N . GLN A 1 83 ? 35.225 -17.032 -3.304 1.00 54.91 83 GLN A N 1
ATOM 650 C CA . GLN A 1 83 ? 34.456 -17.790 -2.304 1.00 54.91 83 GLN A CA 1
ATOM 651 C C . GLN A 1 83 ? 35.118 -19.097 -1.849 1.00 54.91 83 GLN A C 1
ATOM 653 O O . GLN A 1 83 ? 34.492 -19.844 -1.099 1.00 54.91 83 GLN A O 1
ATOM 658 N N . ASP A 1 84 ? 36.377 -19.350 -2.215 1.00 53.09 84 ASP A N 1
ATOM 659 C CA . ASP A 1 84 ? 37.125 -20.517 -1.737 1.00 53.09 84 ASP A CA 1
ATOM 660 C C . ASP A 1 84 ? 38.206 -20.115 -0.708 1.00 53.09 84 ASP A C 1
ATOM 662 O O . ASP A 1 84 ? 39.368 -19.906 -1.061 1.00 53.09 84 ASP A O 1
ATOM 666 N N . PRO A 1 85 ? 37.861 -19.942 0.587 1.00 58.56 85 PRO A N 1
ATOM 667 C CA . PRO A 1 85 ? 38.835 -19.649 1.632 1.00 58.56 85 PRO A CA 1
ATOM 668 C C . PRO A 1 85 ? 39.520 -20.915 2.174 1.00 58.56 85 PRO A C 1
ATOM 670 O O . PRO A 1 85 ? 40.008 -20.896 3.305 1.00 58.56 85 PRO A O 1
ATOM 673 N N . THR A 1 86 ? 39.519 -22.054 1.469 1.00 65.38 86 THR A N 1
ATOM 674 C CA . THR A 1 86 ? 40.086 -23.292 2.033 1.00 65.38 86 THR A CA 1
ATOM 675 C C . THR A 1 86 ? 40.784 -24.171 0.996 1.00 65.38 86 THR A C 1
ATOM 677 O O . THR A 1 86 ? 40.263 -25.187 0.553 1.00 65.38 86 THR A O 1
ATOM 680 N N . ALA A 1 87 ? 42.042 -23.844 0.714 1.00 45.56 87 ALA A N 1
ATOM 681 C CA . ALA A 1 87 ? 43.048 -24.824 0.310 1.00 45.56 87 ALA A CA 1
ATOM 682 C C . ALA A 1 87 ? 44.260 -24.691 1.265 1.00 45.56 87 ALA A C 1
ATOM 684 O O . ALA A 1 87 ? 44.522 -23.577 1.718 1.00 45.56 87 ALA A O 1
ATOM 685 N N . PRO A 1 88 ? 44.902 -25.813 1.645 1.00 54.88 88 PRO A N 1
ATOM 686 C CA . PRO A 1 88 ? 45.608 -26.010 2.922 1.00 54.88 88 PRO A CA 1
ATOM 687 C C . PRO A 1 88 ? 46.865 -25.164 3.145 1.00 54.88 88 PRO A C 1
ATOM 689 O O . PRO A 1 88 ? 47.592 -24.892 2.164 1.00 54.88 88 PRO A O 1
#

Sequence (88 aa):
MSWPRLSTTVDPRLVDSARRILDWPSDAAMIDAALSALVGRHRDAEIDAAYEAYDRHPLEEPDEWGDLATFHAANADHRGQNQDPTAP

pLDDT: mean 78.92, std 14.61, range [45.56, 97.5]